Protein AF-G9BZR8-F1 (afdb_monomer_lite)

Organism: Globodera pallida (NCBI:txid36090)

Sequence (83 aa):
ITASVSIGLATKEMPLDKFVGYVKGTYSYDSRGYFWGHEVAGCSHLNKRPFIKVPKFGEGDVIGCGVNLENRQIFYTLNGELL

pLDDT: mean 94.81, std 7.42, range [45.0, 98.5]

Structure (mmCIF, N/CA/C/O backbone):
data_AF-G9BZR8-F1
#
_entry.id   AF-G9BZR8-F1
#
loop_
_atom_site.group_PDB
_atom_site.id
_atom_site.type_symbol
_atom_site.label_atom_id
_atom_site.label_alt_id
_atom_site.label_comp_id
_atom_site.label_asym_id
_atom_site.label_entity_id
_atom_site.label_seq_id
_atom_site.pdbx_PDB_ins_code
_atom_site.Cartn_x
_atom_site.Cartn_y
_atom_site.Cartn_z
_atom_site.occupancy
_atom_site.B_iso_or_equiv
_atom_site.auth_s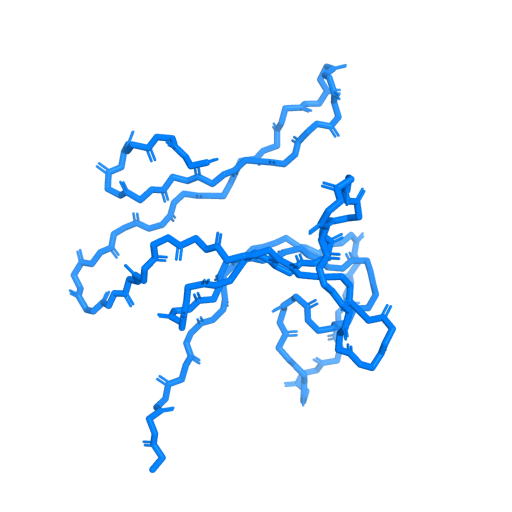eq_id
_atom_site.auth_comp_id
_atom_site.auth_asym_id
_atom_site.auth_atom_id
_atom_site.pdbx_PDB_model_num
ATOM 1 N N . ILE A 1 1 ? 12.782 -13.585 9.499 1.00 45.00 1 ILE A N 1
ATOM 2 C CA . ILE A 1 1 ? 11.998 -13.040 8.365 1.00 45.00 1 ILE A CA 1
ATOM 3 C C . ILE A 1 1 ? 10.630 -12.685 8.919 1.00 45.00 1 ILE A C 1
ATOM 5 O O . ILE A 1 1 ? 9.880 -13.589 9.248 1.00 45.00 1 ILE A O 1
ATOM 9 N N . THR A 1 2 ? 10.333 -11.406 9.126 1.00 57.00 2 THR A N 1
ATOM 10 C CA . THR A 1 2 ? 8.952 -10.967 9.356 1.00 57.00 2 THR A CA 1
ATOM 11 C C . THR A 1 2 ? 8.300 -10.838 7.985 1.00 57.00 2 THR A C 1
ATOM 13 O O . THR A 1 2 ? 8.751 -10.045 7.154 1.00 57.00 2 THR A O 1
ATOM 16 N N . ALA A 1 3 ? 7.310 -11.685 7.705 1.00 78.38 3 ALA A N 1
ATOM 17 C CA . ALA A 1 3 ? 6.525 -11.576 6.483 1.00 78.38 3 ALA A CA 1
ATOM 18 C C . ALA A 1 3 ? 5.866 -10.187 6.445 1.00 78.38 3 ALA A C 1
ATOM 20 O O . ALA A 1 3 ? 5.340 -9.721 7.454 1.00 78.38 3 ALA A O 1
ATOM 21 N N . SER A 1 4 ? 5.947 -9.499 5.307 1.00 89.62 4 SER A N 1
ATOM 22 C CA . SER A 1 4 ? 5.267 -8.220 5.092 1.00 89.62 4 SER A CA 1
ATOM 23 C C . SER A 1 4 ? 4.192 -8.392 4.039 1.00 89.62 4 SER A C 1
ATOM 25 O O . SER A 1 4 ? 4.445 -9.002 3.000 1.00 89.62 4 SER A O 1
ATOM 27 N N . VAL A 1 5 ? 3.026 -7.814 4.295 1.00 95.06 5 VAL A N 1
ATOM 28 C CA . VAL A 1 5 ? 1.902 -7.786 3.362 1.00 95.06 5 VAL A CA 1
ATOM 29 C C . VAL A 1 5 ? 1.850 -6.392 2.746 1.00 95.06 5 VAL A C 1
ATOM 31 O O . VAL A 1 5 ? 2.034 -5.404 3.450 1.00 95.06 5 VAL A O 1
ATOM 34 N N . SER A 1 6 ? 1.637 -6.311 1.435 1.00 96.31 6 SER A N 1
ATOM 35 C CA . SER A 1 6 ? 1.436 -5.053 0.713 1.00 96.31 6 SER A CA 1
ATOM 36 C C . SER A 1 6 ? 0.144 -5.165 -0.082 1.00 96.31 6 SER A C 1
ATOM 38 O O . SER A 1 6 ? -0.020 -6.125 -0.835 1.00 96.31 6 SER A O 1
ATOM 40 N N . ILE A 1 7 ? -0.773 -4.218 0.109 1.00 97.06 7 ILE A N 1
ATOM 41 C CA . ILE A 1 7 ? -2.114 -4.225 -0.491 1.00 97.06 7 ILE A CA 1
ATOM 42 C C . ILE A 1 7 ? -2.312 -2.908 -1.235 1.00 97.06 7 ILE A C 1
ATOM 44 O O . ILE A 1 7 ? -1.916 -1.851 -0.744 1.00 97.06 7 ILE A O 1
ATOM 48 N N . GLY A 1 8 ? -2.895 -2.954 -2.432 1.00 96.75 8 GLY A N 1
ATOM 49 C CA . GLY A 1 8 ? -3.162 -1.738 -3.187 1.00 96.75 8 GLY A CA 1
ATOM 50 C C . GLY A 1 8 ? -3.536 -1.972 -4.641 1.00 96.75 8 GLY A C 1
ATOM 51 O O . GLY A 1 8 ? -4.162 -2.968 -4.992 1.00 96.75 8 GLY A O 1
ATOM 52 N N . LEU A 1 9 ? -3.157 -1.015 -5.482 1.00 96.62 9 LEU A N 1
ATOM 53 C CA . LEU A 1 9 ? -3.625 -0.872 -6.854 1.00 96.62 9 LEU A CA 1
ATOM 54 C C . LEU A 1 9 ? -2.459 -0.914 -7.840 1.00 96.62 9 LEU A C 1
ATOM 56 O O . LEU A 1 9 ? -1.353 -0.451 -7.555 1.00 96.62 9 LEU A O 1
ATOM 60 N N . ALA A 1 10 ? -2.728 -1.416 -9.039 1.00 96.38 10 ALA A N 1
ATOM 61 C CA . ALA A 1 10 ? -1.808 -1.390 -10.165 1.00 96.38 10 ALA A CA 1
ATOM 62 C C . ALA A 1 10 ? -2.545 -0.886 -11.408 1.00 96.38 10 ALA A C 1
ATOM 64 O O . ALA A 1 10 ? -3.686 -1.268 -11.651 1.00 96.38 10 ALA A O 1
ATOM 65 N N . THR A 1 11 ? -1.904 -0.029 -12.204 1.00 94.38 11 THR A N 1
ATOM 66 C CA . THR A 1 11 ? -2.505 0.491 -13.448 1.00 94.38 11 THR A CA 1
ATOM 67 C C . THR A 1 11 ? -2.475 -0.510 -14.601 1.00 94.38 11 THR A C 1
ATOM 69 O O . THR A 1 11 ? -3.129 -0.304 -15.618 1.00 94.38 11 THR A O 1
ATOM 72 N N . LYS A 1 12 ? -1.683 -1.573 -14.458 1.00 94.81 12 LYS A N 1
ATOM 73 C CA . LYS A 1 12 ? -1.497 -2.665 -15.412 1.00 94.81 12 LYS A CA 1
ATOM 74 C C . LYS A 1 12 ? -0.946 -3.885 -14.681 1.00 94.81 12 LYS A C 1
ATOM 76 O O . LYS A 1 12 ? -0.593 -3.796 -13.505 1.00 94.81 12 LYS A O 1
ATOM 81 N N . GLU A 1 13 ? -0.820 -4.991 -15.399 1.00 95.81 13 GLU A N 1
ATOM 82 C CA . GLU A 1 13 ? -0.149 -6.194 -14.911 1.00 95.81 13 GLU A CA 1
ATOM 83 C C . GLU A 1 13 ? 1.261 -5.893 -14.377 1.00 95.81 13 GLU A C 1
ATOM 85 O O . GLU A 1 13 ? 1.982 -5.026 -14.887 1.00 95.81 13 GLU A O 1
ATOM 90 N N . MET A 1 14 ? 1.653 -6.628 -13.338 1.00 94.25 14 MET A N 1
ATOM 91 C CA . MET A 1 14 ? 2.947 -6.492 -12.678 1.00 94.25 14 MET A CA 1
ATOM 92 C C . MET A 1 14 ? 3.684 -7.8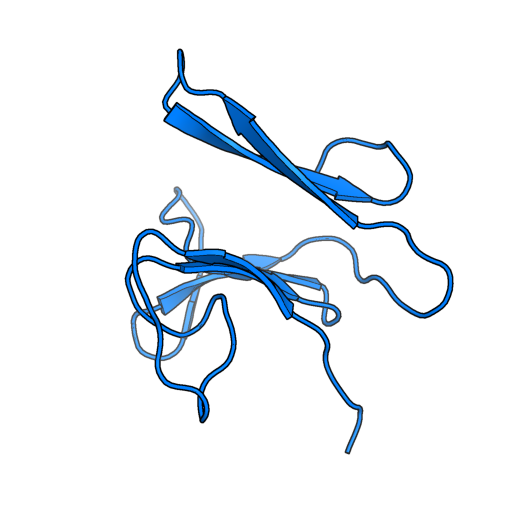39 -12.618 1.00 94.25 14 MET A C 1
ATOM 94 O O . MET A 1 14 ? 3.032 -8.883 -12.599 1.00 94.25 14 MET A O 1
ATOM 98 N N . PRO A 1 15 ? 5.029 -7.840 -12.557 1.00 95.25 15 PRO A N 1
ATOM 99 C CA . PRO A 1 15 ? 5.801 -9.065 -12.366 1.00 95.25 15 PRO A CA 1
ATOM 100 C C . PRO A 1 15 ? 5.415 -9.800 -11.076 1.00 95.25 15 PRO A C 1
ATOM 102 O O . PRO A 1 15 ? 5.272 -9.171 -10.027 1.00 95.25 15 PRO A O 1
ATOM 105 N N . LEU A 1 16 ? 5.307 -11.129 -11.146 1.00 93.69 16 LEU A N 1
ATOM 106 C CA . LEU A 1 16 ? 4.924 -11.981 -10.010 1.00 93.69 16 LEU A CA 1
ATOM 107 C C . LEU A 1 16 ? 6.010 -12.085 -8.926 1.00 93.69 16 LEU A C 1
ATOM 109 O O . LEU A 1 16 ? 5.724 -12.473 -7.798 1.00 93.69 16 LEU A O 1
ATOM 113 N N . ASP A 1 17 ? 7.255 -11.736 -9.253 1.00 94.50 17 ASP A N 1
ATOM 114 C CA . ASP A 1 17 ? 8.409 -11.779 -8.349 1.00 94.50 17 ASP A CA 1
ATOM 115 C C . ASP A 1 17 ? 8.655 -10.441 -7.620 1.00 94.50 17 ASP A C 1
ATOM 117 O O . ASP A 1 17 ? 9.700 -10.241 -6.992 1.00 94.50 17 ASP A O 1
ATOM 121 N N . LYS A 1 18 ? 7.713 -9.495 -7.723 1.00 92.62 18 LYS A N 1
ATOM 122 C CA . LYS A 1 18 ? 7.748 -8.182 -7.068 1.00 92.62 18 LYS A CA 1
ATOM 123 C C . LYS A 1 18 ? 6.462 -7.956 -6.276 1.00 92.62 18 LYS A C 1
ATOM 125 O O . LYS A 1 18 ? 5.433 -8.554 -6.556 1.00 92.62 18 LYS A O 1
ATOM 130 N N . PHE A 1 19 ? 6.508 -7.052 -5.300 1.00 91.69 19 PHE A N 1
ATOM 131 C CA . PHE A 1 19 ? 5.332 -6.664 -4.516 1.00 91.69 19 PHE A CA 1
ATOM 132 C C . PHE A 1 19 ? 4.705 -5.362 -5.034 1.00 91.69 19 PHE A C 1
ATOM 134 O O . PHE A 1 19 ? 5.401 -4.473 -5.543 1.00 91.69 19 PHE A O 1
ATOM 141 N N . VAL A 1 20 ? 3.379 -5.249 -4.896 1.00 95.69 20 VAL A N 1
ATOM 142 C CA . VAL A 1 20 ? 2.629 -4.020 -5.194 1.00 95.69 20 VAL A CA 1
ATOM 143 C C . VAL A 1 20 ? 3.178 -2.880 -4.333 1.00 95.69 20 VAL A C 1
ATOM 145 O O . VAL A 1 20 ? 3.527 -3.092 -3.173 1.00 95.69 20 VAL A O 1
ATOM 148 N N . GLY A 1 21 ? 3.337 -1.693 -4.909 1.00 95.38 21 GLY A N 1
ATOM 149 C CA . GLY A 1 21 ? 4.026 -0.557 -4.297 1.00 95.38 21 GLY A CA 1
ATOM 150 C C . GLY A 1 21 ? 5.450 -0.367 -4.810 1.00 95.38 21 GLY A C 1
ATOM 151 O O . GLY A 1 21 ? 5.839 0.765 -5.096 1.00 95.38 21 GLY A O 1
ATOM 152 N N . TYR A 1 22 ? 6.218 -1.442 -5.021 1.00 93.38 22 TYR A N 1
ATOM 153 C CA . TYR A 1 22 ? 7.610 -1.343 -5.487 1.00 93.38 22 TYR A CA 1
ATOM 154 C C . TYR A 1 22 ? 7.718 -0.986 -6.972 1.00 93.38 22 TYR A C 1
ATOM 156 O O . TYR A 1 22 ? 8.549 -0.172 -7.374 1.00 93.38 22 TYR A O 1
ATOM 164 N N . VAL A 1 23 ? 6.861 -1.589 -7.798 1.00 94.44 23 VAL A N 1
ATOM 165 C CA . VAL A 1 23 ? 6.892 -1.435 -9.257 1.00 94.44 23 VAL A CA 1
ATOM 166 C C . VAL A 1 23 ? 6.270 -0.094 -9.660 1.00 94.44 23 VAL A C 1
ATOM 168 O O . VAL A 1 23 ? 5.239 0.319 -9.127 1.00 94.44 23 VAL A O 1
ATOM 171 N N . LYS A 1 24 ? 6.872 0.614 -10.622 1.00 94.06 24 LYS A N 1
ATOM 172 C CA . LYS A 1 24 ? 6.317 1.875 -11.143 1.00 94.06 24 LYS A CA 1
ATOM 173 C C . LYS A 1 24 ? 4.900 1.657 -11.696 1.00 94.06 24 LYS A C 1
ATOM 175 O O . LYS A 1 24 ? 4.675 0.720 -12.454 1.00 94.06 24 LYS A O 1
ATOM 180 N N . GLY A 1 25 ? 3.975 2.557 -11.359 1.00 94.69 25 GLY A N 1
ATOM 181 C CA . GLY A 1 25 ? 2.560 2.444 -11.745 1.00 94.69 25 GLY A CA 1
ATOM 182 C C . GLY A 1 25 ? 1.725 1.564 -10.810 1.00 94.69 25 GLY A C 1
ATOM 183 O O . GLY A 1 25 ? 0.569 1.284 -11.108 1.00 94.69 25 GLY A O 1
ATOM 184 N N . THR A 1 26 ? 2.295 1.140 -9.684 1.00 97.06 26 THR A N 1
ATOM 185 C CA . THR A 1 26 ? 1.542 0.541 -8.577 1.00 97.06 26 THR A CA 1
ATOM 186 C C . THR A 1 26 ? 1.440 1.526 -7.417 1.00 97.06 26 THR A C 1
ATOM 188 O O . THR A 1 26 ? 2.157 2.521 -7.400 1.00 97.06 26 THR A O 1
ATOM 191 N N . TYR A 1 27 ? 0.554 1.294 -6.462 1.00 97.69 27 TYR A N 1
ATOM 192 C CA . TYR A 1 27 ? 0.371 2.123 -5.271 1.00 97.69 27 TYR A CA 1
ATOM 193 C C . TYR A 1 27 ? -0.070 1.197 -4.152 1.00 97.69 27 TYR A C 1
ATOM 195 O O . TYR A 1 27 ? -0.922 0.346 -4.401 1.00 97.69 27 TYR A O 1
ATOM 203 N N . SER A 1 28 ? 0.517 1.296 -2.962 1.00 97.81 28 SER A N 1
ATOM 204 C CA . SER A 1 28 ? 0.160 0.365 -1.891 1.00 97.81 28 SER A CA 1
ATOM 205 C C . SER A 1 28 ? 0.297 0.935 -0.495 1.00 97.81 28 SER A C 1
ATOM 207 O O . SER A 1 28 ? 0.993 1.926 -0.284 1.00 97.81 28 SER A O 1
ATOM 209 N N . TYR A 1 29 ? -0.333 0.236 0.442 1.00 98.19 29 TYR A N 1
ATOM 210 C CA . TYR A 1 29 ? -0.100 0.308 1.872 1.00 98.19 29 TYR A CA 1
ATOM 211 C C . TYR A 1 29 ? 0.548 -1.004 2.330 1.00 98.19 29 TYR A C 1
ATOM 213 O O . TYR A 1 29 ? -0.019 -2.084 2.140 1.00 98.19 29 TYR A O 1
ATOM 221 N N . ASP A 1 30 ? 1.759 -0.925 2.887 1.00 96.56 30 ASP A N 1
ATOM 222 C CA . ASP A 1 30 ? 2.481 -2.085 3.410 1.00 96.56 30 ASP A CA 1
ATOM 223 C C . ASP A 1 30 ? 2.447 -2.172 4.943 1.00 96.56 30 ASP A C 1
ATOM 225 O O . ASP A 1 30 ? 2.455 -1.157 5.646 1.00 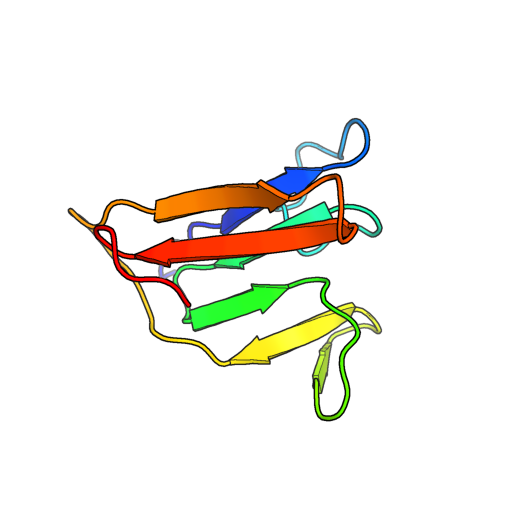96.56 30 ASP A O 1
ATOM 229 N N . SER A 1 31 ? 2.453 -3.404 5.464 1.00 97.06 31 SER A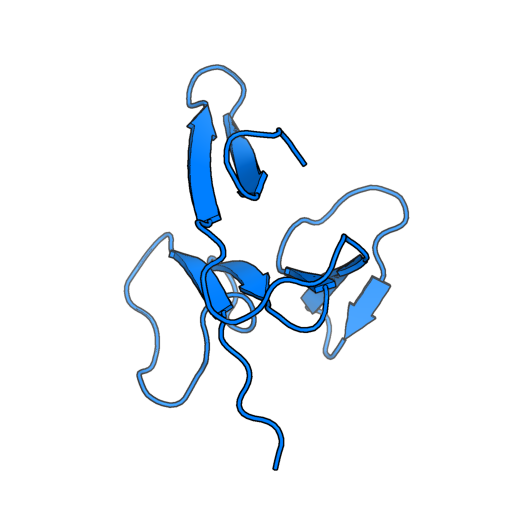 N 1
ATOM 230 C CA . SER A 1 31 ? 2.262 -3.710 6.890 1.00 97.06 31 SER A CA 1
ATOM 231 C C . SER A 1 31 ? 3.345 -3.149 7.815 1.00 97.06 31 SER A C 1
ATOM 233 O O . SER A 1 31 ? 3.158 -3.062 9.030 1.00 97.06 31 SER A O 1
ATOM 235 N N . ARG A 1 32 ? 4.482 -2.702 7.271 1.00 96.25 32 ARG A N 1
ATOM 236 C CA . ARG A 1 32 ? 5.538 -2.006 8.021 1.00 96.25 32 ARG A CA 1
ATOM 237 C C . ARG A 1 32 ? 5.217 -0.531 8.257 1.00 96.25 32 ARG A C 1
ATOM 239 O O . ARG A 1 32 ? 5.970 0.119 8.986 1.00 96.25 32 ARG A O 1
ATOM 246 N N . GLY A 1 33 ? 4.099 -0.040 7.726 1.00 96.94 33 GLY A N 1
ATOM 247 C CA . GLY A 1 33 ? 3.605 1.314 7.926 1.00 96.94 33 GLY A CA 1
ATOM 248 C C . GLY A 1 33 ? 4.125 2.285 6.880 1.00 96.94 33 GLY A C 1
ATOM 249 O O . GLY A 1 33 ? 4.589 3.370 7.239 1.00 96.94 33 GLY A O 1
ATOM 250 N N . TYR A 1 34 ? 4.069 1.904 5.600 1.00 97.25 34 TYR A N 1
ATOM 251 C CA . TYR A 1 34 ? 4.375 2.829 4.514 1.00 97.25 34 TYR A CA 1
ATOM 252 C C . TYR A 1 34 ? 3.339 2.803 3.394 1.00 97.25 34 TYR A C 1
ATOM 254 O O . TYR A 1 34 ? 2.878 1.748 2.956 1.00 97.25 34 TYR A O 1
ATOM 262 N N . PHE A 1 35 ? 3.023 3.994 2.894 1.00 97.81 35 PHE A N 1
ATOM 263 C CA . PHE A 1 35 ? 2.387 4.178 1.601 1.00 97.81 35 PHE A CA 1
ATOM 264 C C . PHE A 1 35 ? 3.458 4.269 0.524 1.00 97.81 35 PHE A C 1
ATOM 266 O O . PHE A 1 35 ? 4.315 5.148 0.587 1.00 97.81 35 PHE A O 1
ATOM 273 N N . TRP A 1 36 ? 3.397 3.401 -0.482 1.00 97.81 36 TRP A N 1
ATOM 274 C CA . TRP A 1 36 ? 4.322 3.386 -1.612 1.00 97.81 36 TRP A CA 1
ATOM 275 C C . TRP A 1 36 ? 3.699 4.002 -2.854 1.00 97.81 36 TRP A C 1
ATOM 277 O O . TRP A 1 36 ? 2.557 3.720 -3.215 1.00 97.81 36 TRP A O 1
ATOM 287 N N . GLY A 1 37 ? 4.506 4.775 -3.570 1.00 96.3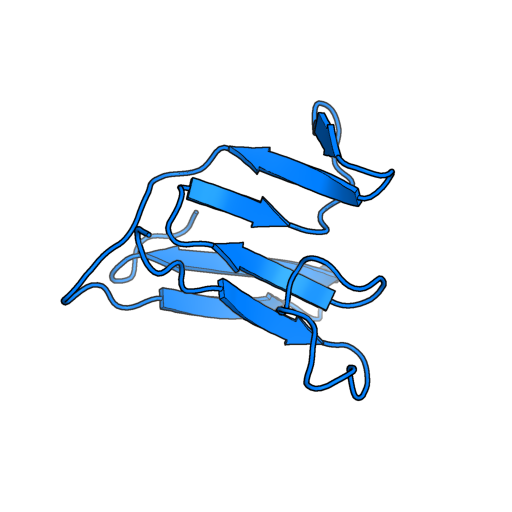8 37 GLY A N 1
ATOM 288 C CA . GLY A 1 37 ? 4.191 5.261 -4.902 1.00 96.38 37 GLY A CA 1
ATOM 289 C C . GLY A 1 37 ? 3.498 6.599 -5.005 1.00 96.38 37 GLY A C 1
ATOM 290 O O . GLY A 1 37 ? 3.283 7.055 -6.127 1.00 96.38 37 GLY A O 1
ATOM 291 N N . HIS A 1 38 ? 3.216 7.227 -3.871 1.00 95.25 38 HIS A N 1
ATOM 292 C CA . HIS A 1 38 ? 2.607 8.548 -3.792 1.00 95.25 38 HIS A CA 1
ATOM 293 C C . HIS A 1 38 ? 3.699 9.610 -3.767 1.00 95.25 38 HIS A C 1
ATOM 295 O O . HIS A 1 38 ? 4.333 9.841 -2.739 1.00 95.25 38 HIS A O 1
ATOM 301 N N . GLU A 1 39 ? 3.945 10.225 -4.920 1.00 94.69 39 GLU A N 1
ATOM 302 C CA . GLU A 1 39 ? 4.866 11.355 -5.037 1.00 94.69 39 GLU A CA 1
ATOM 303 C C . GLU A 1 39 ? 4.167 12.617 -4.514 1.00 94.69 39 GLU A C 1
ATOM 305 O O . GLU A 1 39 ? 3.438 13.290 -5.241 1.00 94.69 39 GLU A O 1
ATOM 310 N N . VAL A 1 40 ? 4.351 12.902 -3.226 1.00 93.56 40 VAL A N 1
ATOM 311 C CA . VAL A 1 40 ? 3.808 14.093 -2.556 1.00 93.56 40 VAL A CA 1
ATOM 312 C C . VAL A 1 40 ? 4.931 14.889 -1.896 1.00 93.56 40 VAL A C 1
ATOM 314 O O . VAL A 1 40 ? 6.021 14.365 -1.648 1.00 93.56 40 VAL A O 1
ATOM 317 N N . ALA A 1 41 ? 4.669 16.159 -1.585 1.00 95.69 41 ALA A N 1
ATOM 318 C CA . ALA A 1 41 ? 5.631 17.004 -0.886 1.00 95.69 41 ALA A CA 1
ATOM 319 C C . ALA A 1 41 ? 6.057 16.364 0.449 1.00 95.69 41 ALA A C 1
ATOM 321 O O . ALA A 1 41 ? 5.217 16.002 1.269 1.00 95.69 41 ALA A O 1
ATOM 322 N N . GLY A 1 42 ? 7.369 16.219 0.655 1.00 93.88 42 GLY A N 1
ATOM 323 C CA . GLY A 1 42 ? 7.935 15.641 1.878 1.00 93.88 42 GLY A CA 1
ATOM 324 C C . GLY A 1 42 ? 8.002 14.109 1.923 1.00 93.88 42 GLY A C 1
ATOM 325 O O . GLY A 1 42 ? 8.395 13.564 2.954 1.00 93.88 42 GLY A O 1
ATOM 326 N N . CYS A 1 43 ? 7.658 13.398 0.842 1.00 96.94 43 CYS A N 1
ATOM 327 C CA . CYS A 1 43 ? 7.898 11.955 0.774 1.00 96.94 43 CYS A CA 1
ATOM 328 C C . CYS A 1 43 ? 9.403 11.625 0.728 1.00 96.94 43 CYS A C 1
ATOM 330 O O . CYS A 1 43 ? 10.238 12.445 0.345 1.00 96.94 43 CYS A O 1
ATOM 332 N N . SER A 1 44 ? 9.751 10.411 1.151 1.00 97.75 44 SER A N 1
ATOM 333 C CA . SER A 1 44 ? 11.105 9.863 1.029 1.00 97.75 44 SER A CA 1
ATOM 334 C C . SER A 1 44 ? 11.209 8.970 -0.201 1.00 97.75 44 SER A C 1
ATOM 336 O O . SER A 1 44 ? 10.203 8.441 -0.664 1.00 97.75 44 SER A O 1
ATOM 338 N N . HIS A 1 45 ? 12.425 8.725 -0.694 1.00 97.25 45 HIS A N 1
ATOM 339 C CA . HIS A 1 45 ? 12.643 7.843 -1.843 1.00 97.25 45 HIS A CA 1
ATOM 340 C C . HIS A 1 45 ? 13.565 6.682 -1.488 1.00 97.25 45 HIS A C 1
ATOM 342 O O . HIS A 1 45 ? 14.676 6.879 -1.002 1.00 97.25 45 HIS A O 1
ATOM 348 N N . LEU A 1 46 ? 13.134 5.461 -1.806 1.00 94.75 46 LEU A N 1
ATOM 349 C CA . LEU A 1 46 ? 13.986 4.272 -1.797 1.00 94.75 46 LEU A CA 1
ATOM 350 C C . LEU A 1 46 ? 14.102 3.754 -3.226 1.00 94.75 46 LEU A C 1
ATOM 352 O O . LEU A 1 46 ? 13.093 3.453 -3.854 1.00 94.75 46 LEU A O 1
ATOM 356 N N . ASN A 1 47 ? 15.319 3.652 -3.768 1.00 92.94 47 ASN A N 1
ATOM 357 C CA . ASN A 1 47 ? 15.538 3.255 -5.168 1.00 92.94 47 ASN A CA 1
ATOM 358 C C . ASN A 1 47 ? 14.699 4.081 -6.168 1.00 92.94 47 ASN A C 1
ATOM 360 O O . ASN A 1 47 ? 14.133 3.537 -7.114 1.00 92.94 47 ASN A O 1
ATOM 364 N N . LYS A 1 48 ? 14.603 5.403 -5.944 1.00 93.06 48 LYS A N 1
ATOM 365 C CA . LYS A 1 48 ? 13.763 6.353 -6.709 1.00 93.06 48 LYS A CA 1
ATOM 366 C C . LYS A 1 48 ? 12.251 6.123 -6.592 1.00 93.06 48 LYS A C 1
ATOM 368 O O . LYS A 1 48 ? 11.483 6.733 -7.331 1.00 93.06 48 LYS A O 1
ATOM 373 N N . ARG A 1 49 ? 11.809 5.254 -5.684 1.00 95.38 49 ARG A N 1
ATOM 374 C CA . ARG A 1 49 ? 10.396 5.011 -5.422 1.00 95.38 49 ARG A CA 1
ATOM 375 C C . ARG A 1 49 ? 9.934 5.840 -4.222 1.00 95.38 49 ARG A C 1
ATOM 377 O O . ARG A 1 49 ? 10.510 5.648 -3.150 1.00 95.38 49 ARG A O 1
ATOM 384 N N . PRO A 1 50 ? 8.934 6.727 -4.377 1.00 97.69 50 PRO A N 1
ATOM 385 C CA . PRO A 1 50 ? 8.451 7.535 -3.268 1.00 97.69 50 PRO A CA 1
ATOM 386 C C . PRO A 1 50 ? 7.700 6.674 -2.256 1.00 97.69 50 PRO A C 1
ATOM 388 O O . PRO A 1 50 ? 6.991 5.731 -2.632 1.00 97.69 50 PRO A O 1
ATOM 391 N N . PHE A 1 51 ? 7.840 7.018 -0.983 1.00 97.62 51 PHE A N 1
ATOM 392 C CA . PHE A 1 51 ? 7.079 6.437 0.106 1.00 97.62 51 PHE A CA 1
ATOM 393 C C . PHE A 1 51 ? 6.869 7.427 1.260 1.00 97.62 51 PHE A C 1
ATOM 395 O O . PHE A 1 51 ? 7.641 8.370 1.454 1.00 97.62 51 PHE A O 1
ATOM 402 N N . ILE A 1 52 ? 5.813 7.196 2.038 1.00 97.44 52 ILE A N 1
ATOM 403 C CA . ILE A 1 52 ? 5.404 8.014 3.188 1.00 97.44 52 ILE A CA 1
ATOM 404 C C . ILE A 1 52 ? 5.141 7.079 4.365 1.00 97.44 52 ILE A C 1
ATOM 406 O O . ILE A 1 52 ? 4.621 5.984 4.171 1.00 97.44 52 ILE A O 1
ATOM 410 N N . LYS A 1 53 ? 5.499 7.489 5.584 1.00 97.31 53 LYS A N 1
ATOM 411 C CA . LYS A 1 53 ? 5.234 6.711 6.800 1.00 97.31 53 LYS A CA 1
ATOM 412 C C . LYS A 1 53 ? 3.791 6.907 7.268 1.00 97.31 53 LYS A C 1
ATOM 41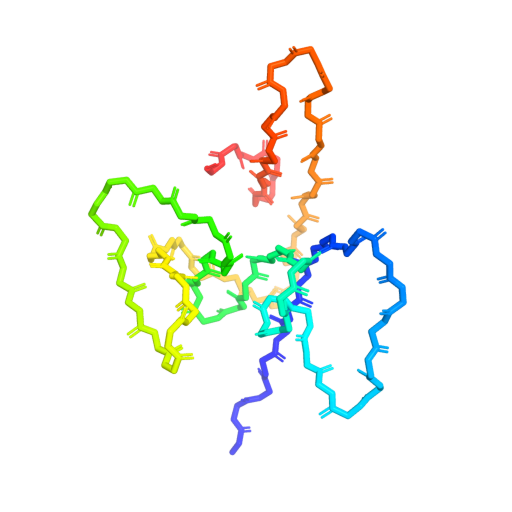4 O O . LYS A 1 53 ? 3.319 8.036 7.333 1.00 97.31 53 LYS A O 1
ATOM 419 N N . VAL A 1 54 ? 3.141 5.815 7.646 1.00 97.25 54 VAL A N 1
ATOM 420 C CA . VAL A 1 54 ? 1.747 5.741 8.115 1.00 97.25 54 VAL A CA 1
ATOM 421 C C . VAL A 1 54 ? 1.647 4.718 9.266 1.00 97.25 54 VAL A C 1
ATOM 423 O O . VAL A 1 54 ? 2.666 4.099 9.606 1.00 97.25 54 VAL A O 1
ATOM 426 N N . PRO A 1 55 ? 0.481 4.527 9.919 1.00 97.94 55 PRO A N 1
ATOM 427 C CA . PRO A 1 55 ? 0.318 3.480 10.928 1.00 97.94 55 PRO A CA 1
ATOM 428 C C . PRO A 1 55 ? 0.687 2.090 10.396 1.00 97.94 55 PRO A C 1
ATOM 430 O O . PRO A 1 55 ? 0.621 1.831 9.198 1.00 97.94 55 PRO A O 1
ATOM 433 N N . LYS A 1 56 ? 1.095 1.179 11.279 1.00 97.56 56 LYS A N 1
ATOM 434 C CA . LYS A 1 56 ? 1.300 -0.235 10.922 1.00 97.56 56 LYS A CA 1
ATOM 435 C C . LYS A 1 56 ? -0.023 -0.986 11.028 1.00 97.56 56 LYS A C 1
ATOM 437 O O . LYS A 1 56 ? -0.867 -0.585 11.821 1.00 97.56 56 LYS A O 1
ATOM 442 N N . PHE A 1 57 ? -0.138 -2.091 10.303 1.00 96.94 57 PHE A N 1
ATOM 443 C CA . PHE A 1 57 ? -1.249 -3.032 10.438 1.00 96.94 57 PHE A CA 1
ATOM 444 C C . PHE A 1 57 ? -0.731 -4.466 10.546 1.00 96.94 57 PHE A C 1
ATOM 446 O O . PHE A 1 57 ? 0.420 -4.755 10.192 1.00 96.94 57 PHE A O 1
ATOM 453 N N . GLY A 1 58 ? -1.579 -5.361 11.038 1.00 96.38 58 GLY A N 1
ATOM 454 C CA . GLY A 1 58 ? -1.250 -6.756 11.280 1.00 96.38 58 GLY A CA 1
ATOM 455 C C . GLY A 1 58 ? -2.442 -7.695 11.136 1.00 96.38 58 GLY A C 1
ATOM 456 O O . GLY A 1 58 ? -3.390 -7.440 10.399 1.00 96.38 58 GLY A O 1
ATOM 457 N N . GLU A 1 59 ? -2.341 -8.839 11.803 1.00 96.00 59 GLU A N 1
ATOM 458 C CA . GLU A 1 59 ? -3.385 -9.858 11.804 1.00 96.00 59 GLU A CA 1
ATOM 459 C C . GLU A 1 59 ? -4.697 -9.309 12.386 1.00 96.00 59 GLU A C 1
ATOM 461 O O . GLU A 1 59 ? -4.692 -8.656 13.426 1.00 96.00 59 GLU A O 1
ATOM 466 N N . GLY A 1 60 ? -5.815 -9.582 11.708 1.00 96.75 60 GLY A N 1
ATOM 467 C CA . GLY A 1 60 ? -7.150 -9.126 12.108 1.00 96.75 60 GLY A CA 1
ATOM 468 C C . GLY A 1 60 ? -7.544 -7.739 11.593 1.00 96.75 60 GLY A C 1
ATOM 469 O O . GLY A 1 60 ? -8.736 -7.437 11.575 1.00 96.75 60 GLY A O 1
ATOM 470 N N . ASP A 1 61 ? -6.591 -6.931 11.120 1.00 97.94 61 ASP A N 1
ATOM 471 C CA . ASP A 1 61 ? -6.885 -5.621 10.539 1.00 97.94 61 ASP A CA 1
ATOM 472 C C . ASP A 1 61 ? -7.503 -5.733 9.137 1.00 97.94 61 ASP A C 1
ATOM 474 O O . ASP A 1 61 ? -7.115 -6.570 8.315 1.00 97.94 61 ASP A O 1
ATOM 478 N N . VAL A 1 62 ? -8.435 -4.829 8.834 1.00 98.06 62 VAL A N 1
ATOM 479 C CA . VAL A 1 62 ? -9.075 -4.705 7.521 1.00 98.06 62 VAL A CA 1
ATOM 480 C C . VAL A 1 62 ? -8.558 -3.458 6.815 1.00 98.06 62 VAL A C 1
ATOM 482 O O . VAL A 1 62 ? -8.749 -2.337 7.289 1.00 98.06 62 VAL A O 1
ATOM 485 N N . ILE A 1 63 ? -7.942 -3.657 5.648 1.00 98.31 63 ILE A N 1
ATOM 486 C CA . ILE A 1 63 ? -7.414 -2.575 4.813 1.00 98.31 63 ILE A CA 1
ATOM 487 C C . ILE A 1 63 ? -8.361 -2.286 3.651 1.00 98.31 63 ILE A C 1
ATOM 489 O O . ILE A 1 63 ? -8.615 -3.158 2.818 1.00 98.31 63 ILE A O 1
ATOM 493 N N . GLY A 1 64 ? -8.842 -1.048 3.557 1.00 98.06 64 GLY A N 1
ATOM 494 C CA . GLY A 1 64 ? -9.543 -0.541 2.379 1.00 98.06 64 GLY A CA 1
ATOM 495 C C . GLY A 1 64 ? -8.580 0.139 1.407 1.00 98.06 64 GLY A C 1
ATOM 496 O O . GLY A 1 64 ? -7.689 0.873 1.826 1.00 98.06 64 GLY A O 1
ATOM 497 N N . CYS A 1 65 ? -8.766 -0.089 0.105 1.00 97.50 65 CYS A N 1
ATOM 498 C CA . CYS A 1 65 ? -8.046 0.601 -0.972 1.00 97.50 65 CYS A CA 1
ATOM 499 C C . CYS A 1 65 ? -9.069 1.242 -1.911 1.00 97.50 65 CYS A C 1
ATOM 501 O O . CYS A 1 65 ? -9.796 0.533 -2.607 1.00 97.50 65 CYS A O 1
ATOM 503 N N . GLY A 1 66 ? -9.141 2.570 -1.921 1.00 96.56 66 GLY A N 1
ATOM 504 C CA . GLY A 1 66 ? -10.129 3.319 -2.688 1.00 96.56 66 GLY A CA 1
ATOM 505 C C . GLY A 1 66 ? -9.507 4.232 -3.738 1.00 96.56 66 GLY A C 1
ATOM 506 O O . GLY A 1 66 ? -8.366 4.677 -3.611 1.00 96.56 66 GLY A O 1
ATOM 507 N N . VAL A 1 67 ? -10.287 4.529 -4.778 1.00 96.44 67 VAL A N 1
ATOM 508 C CA . VAL A 1 67 ? -9.961 5.537 -5.792 1.00 96.44 67 VAL A CA 1
ATOM 509 C C . VAL A 1 67 ? -11.126 6.502 -5.891 1.00 96.44 67 VAL A C 1
ATOM 511 O O . VAL A 1 67 ? -12.250 6.093 -6.176 1.00 96.44 67 VAL A O 1
ATOM 514 N N . ASN A 1 68 ? -10.854 7.785 -5.695 1.00 95.94 68 ASN A N 1
ATOM 515 C CA . ASN A 1 68 ? -11.775 8.835 -6.086 1.00 95.94 68 ASN A CA 1
ATOM 516 C C . ASN A 1 68 ? -11.373 9.323 -7.487 1.00 95.94 68 ASN A C 1
ATOM 518 O O . ASN A 1 68 ? -10.306 9.900 -7.695 1.00 95.94 68 ASN A O 1
ATOM 522 N N . LEU A 1 69 ? -12.224 9.031 -8.472 1.00 94.69 69 LEU A N 1
ATOM 523 C CA . LEU A 1 69 ? -11.964 9.347 -9.877 1.00 94.69 69 LEU A CA 1
ATOM 524 C C . LEU A 1 69 ? -12.189 10.825 -10.213 1.00 94.69 69 LEU A C 1
ATOM 526 O O . LEU A 1 69 ? -11.572 11.323 -11.153 1.00 94.69 69 LEU A O 1
ATOM 530 N N . GLU A 1 70 ? -13.030 11.525 -9.452 1.00 97.50 70 GLU A N 1
ATOM 531 C CA . GLU A 1 70 ? -13.315 12.945 -9.664 1.00 97.50 70 GLU A CA 1
ATOM 532 C C . GLU A 1 70 ? -12.069 13.788 -9.383 1.00 97.50 70 GLU A C 1
ATOM 534 O O . GLU A 1 70 ? -11.644 14.591 -10.213 1.00 97.50 70 GLU A O 1
ATOM 539 N N . ASN A 1 71 ? -11.424 13.538 -8.243 1.00 95.38 71 ASN A N 1
ATOM 540 C CA . ASN A 1 71 ? -10.225 14.259 -7.818 1.00 95.38 71 ASN A CA 1
ATOM 541 C C . ASN A 1 71 ? -8.913 13.508 -8.119 1.00 95.38 71 ASN A C 1
ATOM 543 O O . ASN A 1 71 ? -7.831 14.029 -7.848 1.00 95.38 71 ASN A O 1
ATOM 547 N N . ARG A 1 72 ? -9.001 12.311 -8.717 1.00 93.19 72 ARG A N 1
ATOM 548 C CA . ARG A 1 72 ? -7.870 11.449 -9.106 1.00 93.19 72 ARG A CA 1
ATOM 549 C C . ARG A 1 72 ? -6.967 11.075 -7.929 1.00 93.19 72 ARG A C 1
ATOM 551 O O . ARG A 1 72 ? -5.745 11.016 -8.073 1.00 93.19 72 ARG A O 1
ATOM 558 N N . GLN A 1 73 ? -7.566 10.823 -6.772 1.00 94.31 73 GLN A N 1
ATOM 559 C CA . GLN A 1 73 ? -6.853 10.436 -5.560 1.00 94.31 73 GLN A CA 1
ATOM 560 C C . GLN A 1 73 ? -7.017 8.949 -5.266 1.00 94.31 73 GLN A C 1
ATOM 562 O O . GLN A 1 73 ? -8.069 8.354 -5.498 1.00 94.31 73 GLN A O 1
ATOM 567 N N . ILE A 1 74 ? -5.964 8.363 -4.710 1.00 96.00 74 ILE A N 1
ATOM 568 C CA . ILE A 1 74 ? -6.001 7.044 -4.084 1.00 96.00 74 ILE A CA 1
ATOM 569 C C . ILE A 1 74 ? -6.009 7.280 -2.578 1.00 96.00 74 ILE A C 1
ATOM 571 O O . ILE A 1 74 ? -5.229 8.095 -2.090 1.00 96.00 74 ILE A O 1
ATOM 575 N N . PHE A 1 75 ? -6.864 6.564 -1.858 1.00 96.62 75 PHE A N 1
ATOM 576 C CA . PHE A 1 75 ? -6.955 6.639 -0.403 1.00 96.62 75 PHE A CA 1
ATOM 577 C C . PHE A 1 75 ? -6.970 5.241 0.209 1.00 96.62 75 PHE A C 1
ATOM 579 O O . PHE A 1 75 ? -7.344 4.264 -0.449 1.00 96.62 75 PHE A O 1
ATOM 586 N N . TYR A 1 76 ? -6.569 5.152 1.473 1.00 98.19 76 TYR A N 1
ATOM 587 C CA . TYR A 1 76 ? -6.562 3.902 2.222 1.00 98.19 76 TYR A CA 1
ATOM 588 C C . TYR A 1 76 ? -7.374 4.055 3.496 1.00 98.19 76 TYR A C 1
ATOM 590 O O . TYR A 1 76 ? -7.496 5.153 4.038 1.00 98.19 76 TYR A O 1
ATOM 598 N N . THR A 1 77 ? -7.913 2.942 3.978 1.00 98.44 77 THR A N 1
ATOM 599 C CA . THR A 1 77 ? -8.503 2.882 5.312 1.00 98.44 77 THR A CA 1
ATOM 600 C C . THR A 1 77 ? -7.898 1.746 6.116 1.00 98.44 77 THR A C 1
ATOM 602 O O . THR A 1 77 ? -7.525 0.712 5.557 1.00 98.44 77 THR A O 1
ATOM 605 N N . LEU A 1 78 ? -7.817 1.939 7.428 1.00 98.50 78 LEU A N 1
ATOM 606 C CA . LEU A 1 78 ? -7.493 0.902 8.399 1.00 98.50 78 LEU A CA 1
ATOM 607 C C . LEU A 1 78 ? -8.687 0.765 9.339 1.00 98.50 78 LEU A C 1
ATOM 609 O O . LEU A 1 78 ? -9.043 1.715 10.029 1.00 98.50 78 LEU A O 1
ATOM 613 N N . ASN A 1 79 ? -9.338 -0.397 9.327 1.00 98.38 79 ASN A N 1
ATOM 614 C CA . ASN A 1 79 ? -10.512 -0.688 10.156 1.00 98.38 79 ASN A CA 1
ATOM 615 C C . ASN A 1 79 ? -11.647 0.347 10.008 1.00 98.38 79 ASN A C 1
ATOM 617 O O . ASN A 1 79 ? -12.360 0.654 10.957 1.00 98.38 79 ASN A O 1
ATOM 621 N N . GLY A 1 80 ? -11.822 0.877 8.792 1.00 97.75 80 GLY A N 1
ATOM 622 C CA . GLY A 1 80 ? -12.849 1.874 8.473 1.00 97.75 80 GLY A CA 1
ATOM 623 C C . GLY A 1 80 ? -12.430 3.331 8.697 1.00 97.75 80 GLY A C 1
ATOM 624 O O . GLY A 1 80 ? -13.150 4.223 8.255 1.00 97.75 80 GLY A O 1
ATOM 625 N N . GLU A 1 81 ? -11.265 3.589 9.295 1.00 98.31 81 GLU A N 1
ATOM 626 C CA . GLU A 1 81 ? -10.728 4.942 9.475 1.00 98.31 81 GLU A CA 1
ATOM 627 C C . GLU A 1 81 ? -9.860 5.358 8.282 1.00 98.31 81 GLU A C 1
ATOM 629 O O . GLU A 1 81 ? -9.032 4.579 7.811 1.00 98.31 81 GLU A O 1
ATOM 634 N N . LEU A 1 82 ? -10.062 6.581 7.781 1.00 97.81 82 LEU A N 1
ATOM 635 C CA . LEU A 1 82 ? -9.305 7.148 6.661 1.00 97.81 82 LEU A CA 1
ATOM 636 C C . LEU A 1 82 ? -7.871 7.494 7.082 1.00 97.81 82 LEU A C 1
ATOM 638 O O . LEU A 1 82 ? -7.664 8.103 8.132 1.00 97.81 82 LEU A O 1
ATOM 642 N N . LEU A 1 83 ? -6.912 7.147 6.223 1.00 95.88 83 LEU A N 1
ATOM 643 C CA . LEU A 1 83 ? -5.483 7.422 6.379 1.00 95.88 83 LEU A CA 1
ATOM 644 C C . LEU A 1 83 ? -4.954 8.391 5.316 1.00 95.88 83 LEU A C 1
ATOM 646 O O . LEU A 1 83 ? -5.423 8.315 4.154 1.00 95.88 83 LEU A O 1
#

Radius of gyration: 12.45 Å; chains: 1; bounding box: 29×30×28 Å

Foldseek 3Di:
DPDKDKDEDAPDDDDPVDHFLPDARGWTAMQVFKTWQDPDPPFDDDVNITIDGGDHDDPPWDKDWDADPVVGDIWMDINNHTD

Secondary structure (DSSP, 8-state):
-----EEEEESS---TTS-TTTSTTEEEEETTTEEES---TT-EEETTEEEEE-----TT--EEEEEETTTTEEEEEETTEE-

InterPro domains:
  IPR001870 B30.2/SPRY domain [PS50188] (1-83)
  IPR003877 SPRY domain [PF00622] (4-81)
  IPR013320 Concanavalin A-like lectin/glucanase domain superfamily [SSF49899] (5-83)
  IPR043136 B30.2/SPRY domain superfamily [G3DSA:2.60.120.920] (2-83)
  IPR044736 Ran-binding protein Gid1/RanBPM/SPLA, SPRY domain [cd12885] (4-83)